Protein AF-A0A6I4ZZ99-F1 (afdb_monomer_lite)

Foldseek 3Di:
DVVVVVVVVVVVVVVVVVVVVVVVVVVLVVLLVVLLVLLVVLLVLLVVLLVVLVVPDPPDDPLVVNVVSVVVSVVSLVVSLVSCVVRPVVLSVLSVVLVVVLCVQQVVCSVVVPSVSNSVSSVVSSVSSVVSSVVSVD

Radius of gyration: 22.72 Å; chains: 1; bounding box: 60×21×72 Å

pLDDT: mean 85.46, std 10.8, range [53.16, 97.56]

Structure (mmCIF, N/CA/C/O backbone):
data_AF-A0A6I4ZZ99-F1
#
_entry.id   AF-A0A6I4ZZ99-F1
#
loop_
_atom_site.group_PDB
_atom_site.id
_atom_site.type_symbol
_atom_site.label_atom_id
_atom_site.label_alt_id
_atom_site.label_comp_id
_atom_site.label_asym_id
_atom_site.label_entity_id
_atom_site.label_seq_id
_atom_site.pdbx_PDB_ins_code
_atom_site.Cartn_x
_atom_site.Cartn_y
_atom_site.Cartn_z
_atom_site.occupancy
_atom_site.B_iso_or_equiv
_atom_site.auth_seq_id
_atom_site.auth_comp_id
_atom_site.auth_asym_id
_atom_site.auth_atom_id
_atom_site.pdbx_PDB_model_num
ATOM 1 N N . MET A 1 1 ? 38.421 1.395 -48.159 1.00 57.72 1 MET A N 1
ATOM 2 C CA . MET A 1 1 ? 38.174 2.497 -47.193 1.00 57.72 1 MET A CA 1
ATOM 3 C C . MET A 1 1 ? 36.791 2.470 -46.538 1.00 57.72 1 MET A C 1
ATOM 5 O O . MET A 1 1 ? 36.738 2.704 -45.343 1.00 57.72 1 MET A O 1
ATOM 9 N N . LYS A 1 2 ? 35.696 2.139 -47.245 1.00 56.81 2 LYS A N 1
ATOM 10 C CA . LYS A 1 2 ? 34.320 2.209 -46.701 1.00 56.81 2 LYS A CA 1
ATOM 11 C C . LYS A 1 2 ? 34.046 1.330 -45.461 1.00 56.81 2 LYS A C 1
ATOM 13 O O . LYS A 1 2 ? 33.387 1.783 -44.538 1.00 56.81 2 LYS A O 1
ATOM 18 N N . VAL A 1 3 ? 34.604 0.117 -45.396 1.00 61.66 3 VAL A N 1
ATOM 19 C CA . VAL A 1 3 ? 34.359 -0.848 -44.296 1.00 61.66 3 VAL A CA 1
ATOM 20 C C . VAL A 1 3 ? 34.797 -0.320 -42.921 1.00 61.66 3 VAL A C 1
ATOM 22 O O . VAL A 1 3 ? 34.088 -0.512 -41.940 1.00 61.66 3 VAL A O 1
ATOM 25 N N . LYS A 1 4 ? 35.920 0.410 -42.843 1.00 61.28 4 LYS A N 1
ATOM 26 C CA . LYS A 1 4 ? 36.408 0.999 -41.581 1.00 61.28 4 LYS A CA 1
ATOM 27 C C . LYS A 1 4 ? 35.489 2.116 -41.068 1.00 61.28 4 LYS A C 1
ATOM 29 O O . LYS A 1 4 ? 35.307 2.241 -39.864 1.00 61.28 4 LYS A O 1
ATOM 34 N N . SER A 1 5 ? 34.877 2.883 -41.974 1.00 64.19 5 SER A N 1
ATOM 35 C CA . SER A 1 5 ? 33.908 3.929 -41.626 1.00 64.19 5 SER A CA 1
ATOM 36 C C . SER A 1 5 ? 32.593 3.344 -41.104 1.00 64.19 5 SER A C 1
ATOM 38 O O . SER A 1 5 ? 32.075 3.842 -40.112 1.00 64.19 5 SER A O 1
ATOM 40 N N . TYR A 1 6 ? 32.087 2.257 -41.699 1.00 69.75 6 TYR A N 1
ATOM 41 C CA . TYR A 1 6 ? 30.904 1.557 -41.174 1.00 69.75 6 TYR A CA 1
ATOM 42 C C . TYR A 1 6 ? 31.153 0.942 -39.795 1.00 69.75 6 TYR A C 1
ATOM 44 O O . TYR A 1 6 ? 30.289 1.026 -38.929 1.00 69.75 6 TYR A O 1
ATOM 52 N N . LEU A 1 7 ? 32.346 0.383 -39.569 1.00 69.31 7 LEU A N 1
ATOM 53 C CA . LEU A 1 7 ? 32.724 -0.170 -38.269 1.00 69.31 7 LEU A CA 1
ATOM 54 C C . LEU A 1 7 ? 32.771 0.919 -37.184 1.00 69.31 7 LEU A C 1
ATOM 56 O O . LEU A 1 7 ? 32.264 0.716 -36.087 1.00 69.31 7 LEU A O 1
ATOM 60 N N . LEU A 1 8 ? 33.321 2.095 -37.512 1.00 72.94 8 LEU A N 1
ATOM 61 C CA . LEU A 1 8 ? 33.349 3.251 -36.612 1.00 72.94 8 LEU A CA 1
ATOM 62 C C . LEU A 1 8 ? 31.930 3.729 -36.262 1.00 72.94 8 LEU A C 1
ATOM 64 O O . LEU A 1 8 ? 31.630 3.951 -35.094 1.00 72.94 8 LEU A O 1
ATOM 68 N N . ILE A 1 9 ? 31.049 3.843 -37.261 1.00 76.62 9 ILE A N 1
ATOM 69 C CA . ILE A 1 9 ? 29.647 4.242 -37.063 1.00 76.62 9 ILE A CA 1
ATOM 70 C C . ILE A 1 9 ? 28.921 3.244 -36.150 1.00 76.62 9 ILE A C 1
ATOM 72 O O . ILE A 1 9 ? 28.204 3.654 -35.240 1.00 76.62 9 ILE A O 1
ATOM 76 N N . LEU A 1 10 ? 29.142 1.942 -36.347 1.00 75.94 10 LEU A N 1
ATOM 77 C CA . LEU A 1 10 ? 28.513 0.884 -35.553 1.00 75.94 10 LEU A CA 1
ATOM 78 C C . LEU A 1 10 ? 28.999 0.902 -34.093 1.00 75.94 10 LEU A C 1
ATOM 80 O O . LEU A 1 10 ? 28.191 0.777 -33.177 1.00 75.94 10 LEU A O 1
ATOM 84 N N . VAL A 1 11 ? 30.294 1.147 -33.863 1.00 78.44 11 VAL A N 1
ATOM 85 C CA . VAL A 1 11 ? 30.858 1.325 -32.512 1.00 78.44 11 VAL A CA 1
ATOM 86 C C . VAL A 1 11 ? 30.259 2.546 -31.813 1.00 78.44 11 VAL A C 1
ATOM 88 O O . VAL A 1 11 ? 29.844 2.440 -30.661 1.00 78.44 11 VAL A O 1
ATOM 91 N N . VAL A 1 12 ? 30.150 3.687 -32.502 1.00 83.25 12 VAL A N 1
ATOM 92 C CA . VAL A 1 12 ? 29.517 4.892 -31.937 1.00 83.25 12 VAL A CA 1
ATOM 93 C C . VAL A 1 12 ? 28.053 4.619 -31.580 1.00 83.25 12 VAL A C 1
ATOM 95 O O . VAL A 1 12 ? 27.610 5.002 -30.499 1.00 83.25 12 VAL A O 1
ATOM 98 N N . PHE A 1 13 ? 27.316 3.904 -32.434 1.00 86.38 13 PHE A N 1
ATOM 99 C CA . PHE A 1 13 ? 25.922 3.550 -32.165 1.00 86.38 13 PHE A CA 1
ATOM 100 C C . PHE A 1 13 ? 25.773 2.656 -30.923 1.00 86.38 13 PHE A C 1
ATOM 102 O O . PHE A 1 13 ? 24.905 2.906 -30.090 1.00 86.38 13 PHE A O 1
ATOM 109 N N . MET A 1 14 ? 26.652 1.662 -30.748 1.00 83.00 14 MET A N 1
ATOM 110 C CA . MET A 1 14 ? 26.654 0.797 -29.559 1.00 83.00 14 MET A CA 1
ATOM 111 C C . MET A 1 14 ? 26.953 1.568 -28.268 1.00 83.00 14 MET A C 1
ATOM 113 O O . MET A 1 14 ? 26.318 1.314 -27.244 1.00 83.00 14 MET A O 1
ATOM 117 N N . ILE A 1 15 ? 27.875 2.534 -28.307 1.00 83.50 15 ILE A N 1
ATOM 118 C CA . ILE A 1 15 ? 28.169 3.400 -27.155 1.00 83.50 15 ILE A CA 1
ATOM 119 C C . ILE A 1 15 ? 26.940 4.238 -26.785 1.00 83.50 15 ILE A C 1
ATOM 121 O O . ILE A 1 15 ? 26.543 4.258 -25.622 1.00 83.50 15 ILE A O 1
ATOM 125 N N . VAL A 1 16 ? 26.300 4.884 -27.766 1.00 84.62 16 VAL A N 1
ATOM 126 C CA . VAL A 1 16 ? 25.095 5.698 -27.531 1.00 84.62 16 VAL A CA 1
ATOM 127 C C . VAL A 1 16 ? 23.958 4.848 -26.961 1.00 84.62 16 VAL A C 1
ATOM 129 O O . VAL A 1 16 ? 23.353 5.239 -25.966 1.00 84.62 16 VAL A O 1
ATOM 132 N N . ALA A 1 17 ? 23.706 3.667 -27.531 1.00 87.19 17 ALA A N 1
ATOM 133 C CA . ALA A 1 17 ? 22.688 2.745 -27.031 1.00 87.19 17 ALA A CA 1
ATOM 134 C C . ALA A 1 17 ? 22.965 2.303 -25.584 1.00 87.19 17 ALA A C 1
ATOM 136 O O . ALA A 1 17 ? 22.045 2.257 -24.773 1.00 87.19 17 ALA A O 1
ATOM 137 N N . SER A 1 18 ? 24.230 2.045 -25.240 1.00 84.00 18 SER A N 1
ATOM 138 C CA . SER A 1 18 ? 24.627 1.639 -23.885 1.00 84.00 18 SER A CA 1
ATOM 139 C C . SER A 1 18 ? 24.416 2.761 -22.864 1.00 84.00 18 SER A C 1
ATOM 141 O O . SER A 1 18 ? 23.942 2.505 -21.760 1.00 84.00 18 SER A O 1
ATOM 143 N N . ILE A 1 19 ? 24.723 4.011 -23.234 1.00 85.81 19 ILE A N 1
ATOM 144 C CA . ILE A 1 19 ? 24.476 5.187 -22.385 1.00 85.81 19 ILE A CA 1
ATOM 145 C C . ILE A 1 19 ? 22.972 5.388 -22.190 1.00 85.81 19 ILE A C 1
ATOM 147 O O . ILE A 1 19 ? 22.525 5.540 -21.057 1.00 85.81 19 ILE A O 1
ATOM 151 N N . LEU A 1 20 ? 22.184 5.351 -23.269 1.00 84.88 20 LEU A N 1
ATOM 152 C CA . LEU A 1 20 ? 20.728 5.496 -23.193 1.00 84.88 20 LEU A CA 1
ATOM 153 C C . LEU A 1 20 ? 20.095 4.395 -22.337 1.00 84.88 20 LEU A C 1
ATOM 155 O O . LEU A 1 20 ? 19.250 4.691 -21.497 1.00 84.88 20 LEU A O 1
ATOM 159 N N . PHE A 1 21 ? 20.546 3.149 -22.497 1.00 84.25 21 PHE A N 1
ATOM 160 C CA . PHE A 1 21 ? 20.103 2.029 -21.674 1.00 84.25 21 PHE A CA 1
ATOM 161 C C . PHE A 1 21 ? 20.477 2.215 -20.198 1.00 84.25 21 PHE A C 1
ATOM 163 O O . PHE A 1 21 ? 19.636 2.010 -19.329 1.00 84.25 21 PHE A O 1
ATOM 170 N N . GLY A 1 22 ? 21.705 2.652 -19.901 1.00 77.06 22 GLY A N 1
ATOM 171 C CA . GLY A 1 22 ? 22.143 2.922 -18.530 1.00 77.06 22 GLY A CA 1
ATOM 172 C C . GLY A 1 22 ? 21.340 4.039 -17.860 1.00 77.06 22 GLY A C 1
ATOM 173 O O . GLY A 1 22 ? 20.921 3.895 -16.714 1.00 77.06 22 GLY A O 1
ATOM 174 N N . VAL A 1 23 ? 21.065 5.125 -18.589 1.00 81.94 23 VAL A N 1
ATOM 175 C CA . VAL A 1 23 ? 20.220 6.229 -18.110 1.00 81.94 23 VAL A CA 1
ATOM 176 C C . VAL A 1 23 ? 18.792 5.744 -17.859 1.00 81.94 23 VAL A C 1
ATOM 178 O O . VAL A 1 23 ? 18.251 5.982 -16.782 1.00 81.94 23 VAL A O 1
ATOM 181 N N . TYR A 1 24 ? 18.201 5.023 -18.814 1.00 81.19 24 TYR A N 1
ATOM 182 C CA . TYR A 1 24 ? 16.867 4.439 -18.672 1.00 81.19 24 TYR A CA 1
ATOM 183 C C . TYR A 1 24 ? 16.780 3.510 -17.453 1.00 81.19 24 TYR A C 1
ATOM 185 O O . TYR A 1 24 ? 15.910 3.686 -16.604 1.00 81.19 24 TYR A O 1
ATOM 193 N N . SER A 1 25 ? 17.725 2.576 -17.322 1.00 76.62 25 SER A N 1
ATOM 194 C CA . SER A 1 25 ? 17.789 1.627 -16.207 1.00 76.62 25 SER A CA 1
ATOM 195 C C . SER A 1 25 ? 17.923 2.330 -14.854 1.00 76.62 25 SER A C 1
ATOM 197 O O . SER A 1 25 ? 17.246 1.946 -13.902 1.00 76.62 25 SER A O 1
ATOM 199 N N . TYR A 1 26 ? 18.730 3.393 -14.767 1.00 83.75 26 TYR A N 1
ATOM 200 C CA . TYR A 1 26 ? 18.877 4.185 -13.545 1.00 83.75 26 TYR A CA 1
ATOM 201 C C . TYR A 1 26 ? 17.562 4.853 -13.120 1.00 83.75 26 TYR A C 1
ATOM 203 O O . TYR A 1 26 ? 17.160 4.737 -11.962 1.00 83.75 26 TYR A O 1
ATOM 211 N N . TYR A 1 27 ? 16.878 5.534 -14.046 1.00 81.69 27 TYR A N 1
ATOM 212 C CA . TYR A 1 27 ? 15.605 6.191 -13.739 1.00 81.69 27 TYR A CA 1
ATOM 213 C C . TYR A 1 27 ? 14.502 5.187 -13.405 1.00 81.69 27 TYR A C 1
ATOM 215 O O . TYR A 1 27 ? 13.736 5.432 -12.476 1.00 81.69 27 TYR A O 1
ATOM 223 N N . ASN A 1 28 ? 14.459 4.049 -14.104 1.00 81.56 28 ASN A N 1
ATOM 224 C CA . ASN A 1 28 ? 13.485 2.997 -13.833 1.00 81.56 28 ASN A CA 1
ATOM 225 C C . ASN A 1 28 ? 13.666 2.407 -12.428 1.00 81.56 28 ASN A C 1
ATOM 227 O O . ASN A 1 28 ? 12.709 2.335 -11.666 1.00 81.56 28 ASN A O 1
ATOM 231 N N . ASN A 1 29 ? 14.906 2.079 -12.049 1.00 86.19 29 ASN A N 1
ATOM 232 C CA . ASN A 1 29 ? 15.226 1.559 -10.716 1.00 86.19 29 ASN A CA 1
ATOM 233 C C . ASN A 1 29 ? 14.890 2.582 -9.617 1.00 86.19 29 ASN A C 1
ATOM 235 O O . ASN A 1 29 ? 14.329 2.241 -8.580 1.00 86.19 29 ASN A O 1
ATOM 239 N N . LYS A 1 30 ? 15.155 3.873 -9.856 1.00 89.56 30 LYS A N 1
ATOM 240 C CA . LYS A 1 30 ? 14.766 4.924 -8.911 1.00 89.56 30 LYS A CA 1
ATOM 241 C C . LYS A 1 30 ? 13.242 5.003 -8.724 1.00 89.56 30 LYS A C 1
ATOM 243 O O . LYS A 1 30 ? 12.790 5.100 -7.586 1.00 89.56 30 LYS A O 1
ATOM 248 N N . ALA A 1 31 ? 12.468 4.964 -9.810 1.00 89.50 31 ALA A N 1
ATOM 249 C CA . ALA A 1 31 ? 11.005 5.000 -9.746 1.00 89.50 31 ALA A CA 1
ATOM 250 C C . ALA A 1 31 ? 10.439 3.786 -8.990 1.00 89.50 31 ALA A C 1
ATOM 252 O O . ALA A 1 31 ? 9.592 3.943 -8.111 1.00 89.50 31 ALA A O 1
ATOM 253 N N . GLU A 1 32 ? 10.969 2.595 -9.268 1.00 92.44 32 GLU A N 1
ATOM 254 C CA . GLU A 1 32 ? 10.627 1.358 -8.562 1.00 92.44 32 GLU A CA 1
ATOM 255 C C . GLU A 1 32 ? 10.902 1.470 -7.053 1.00 92.44 32 GLU A C 1
ATOM 257 O O . GLU A 1 32 ? 10.020 1.201 -6.237 1.00 92.44 32 GLU A O 1
ATOM 262 N N . GLN A 1 33 ? 12.082 1.965 -6.659 1.00 92.75 33 GLN A N 1
ATOM 263 C CA . GLN A 1 33 ? 12.430 2.172 -5.248 1.00 92.75 33 GLN A CA 1
ATOM 264 C C . GLN A 1 33 ? 11.507 3.173 -4.540 1.00 92.75 33 GLN A C 1
ATOM 266 O O . GLN A 1 33 ? 11.153 2.971 -3.376 1.00 92.75 33 GLN A O 1
ATOM 271 N N . GLU A 1 34 ? 11.106 4.256 -5.210 1.00 93.69 34 GLU A N 1
ATOM 272 C CA . GLU A 1 34 ? 10.159 5.231 -4.656 1.00 93.69 34 GLU A CA 1
ATOM 273 C C . GLU A 1 34 ? 8.777 4.606 -4.406 1.00 93.69 34 GLU A C 1
ATOM 275 O O . GLU A 1 34 ? 8.173 4.858 -3.357 1.00 93.69 34 GLU A O 1
ATOM 280 N N . ILE A 1 35 ? 8.307 3.746 -5.315 1.00 95.62 35 ILE A N 1
ATOM 281 C CA . ILE A 1 35 ? 7.056 2.989 -5.161 1.00 95.62 35 ILE A CA 1
ATOM 282 C C . ILE A 1 35 ? 7.167 2.002 -3.997 1.00 95.62 35 ILE A C 1
ATOM 284 O O . ILE A 1 35 ? 6.317 2.009 -3.106 1.00 95.62 35 ILE A O 1
ATOM 288 N N . VAL A 1 36 ? 8.237 1.204 -3.953 1.00 96.25 36 VAL A N 1
ATOM 289 C CA . VAL A 1 36 ? 8.514 0.237 -2.877 1.00 96.25 36 VAL A CA 1
ATOM 290 C C . VAL A 1 36 ? 8.526 0.917 -1.507 1.00 96.25 36 VAL A C 1
ATOM 292 O O . VAL A 1 36 ? 7.873 0.451 -0.572 1.00 96.25 36 VAL A O 1
ATOM 295 N N . ASN A 1 37 ? 9.219 2.050 -1.379 1.00 96.06 37 ASN A N 1
ATOM 296 C CA . ASN A 1 37 ? 9.258 2.810 -0.130 1.00 96.06 37 ASN A CA 1
ATOM 297 C C . ASN A 1 37 ? 7.878 3.357 0.251 1.00 96.06 37 ASN A C 1
ATOM 299 O O . ASN A 1 37 ? 7.490 3.299 1.417 1.00 96.06 37 ASN A O 1
ATOM 303 N N . SER A 1 38 ? 7.116 3.852 -0.725 1.00 96.50 38 SER A N 1
ATOM 304 C CA . SER A 1 38 ? 5.769 4.382 -0.490 1.00 96.50 38 SER A CA 1
ATOM 305 C C . SER A 1 38 ? 4.799 3.287 -0.035 1.00 96.50 38 SER A C 1
ATOM 307 O O . SER A 1 38 ? 4.014 3.513 0.885 1.00 96.50 38 SER A O 1
ATOM 309 N N . LEU A 1 39 ? 4.897 2.083 -0.609 1.00 97.19 39 LEU A N 1
ATOM 310 C CA . LEU A 1 39 ? 4.134 0.906 -0.185 1.00 97.19 39 LEU A CA 1
ATOM 311 C C . LEU A 1 39 ? 4.499 0.466 1.238 1.00 97.19 39 LEU A C 1
ATOM 313 O O . LEU A 1 39 ? 3.597 0.217 2.033 1.00 97.19 39 LEU A O 1
ATOM 317 N N . LYS A 1 40 ? 5.792 0.430 1.588 1.00 97.19 40 LYS A N 1
ATOM 318 C CA . LYS A 1 40 ? 6.257 0.110 2.953 1.00 97.19 40 LYS A CA 1
ATOM 319 C C . LYS A 1 40 ? 5.709 1.101 3.983 1.00 97.19 40 LYS A C 1
ATOM 321 O O . LYS A 1 40 ? 5.089 0.685 4.953 1.00 97.19 40 LYS A O 1
ATOM 326 N N . ILE A 1 41 ? 5.810 2.404 3.709 1.00 95.38 41 ILE A N 1
ATOM 327 C CA . ILE A 1 41 ? 5.233 3.456 4.567 1.00 95.38 41 ILE A CA 1
ATOM 328 C C . ILE A 1 41 ? 3.711 3.293 4.712 1.00 95.38 41 ILE A C 1
ATOM 330 O O . ILE A 1 41 ? 3.144 3.562 5.774 1.00 95.38 41 ILE A O 1
ATOM 334 N N .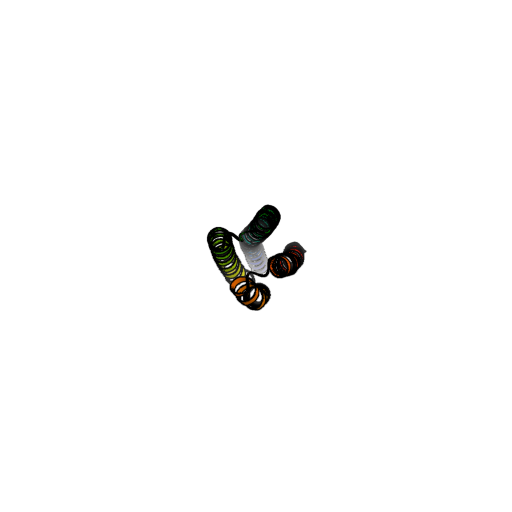 HIS A 1 42 ? 3.027 2.880 3.645 1.00 95.19 42 HIS A N 1
ATOM 335 C CA . HIS A 1 42 ? 1.587 2.651 3.682 1.00 95.19 42 HIS A CA 1
ATOM 336 C C . HIS A 1 42 ? 1.215 1.438 4.548 1.00 95.19 42 HIS A C 1
ATOM 338 O O . HIS A 1 42 ? 0.273 1.534 5.331 1.00 95.19 42 HIS A O 1
ATOM 344 N N . ILE A 1 43 ? 1.984 0.345 4.472 1.00 96.12 43 ILE A N 1
ATOM 345 C CA . ILE A 1 43 ? 1.855 -0.819 5.365 1.00 96.12 43 ILE A CA 1
ATOM 346 C C . ILE A 1 43 ? 2.072 -0.398 6.825 1.00 96.12 43 ILE A C 1
ATOM 348 O O . ILE A 1 43 ? 1.199 -0.649 7.653 1.00 96.12 43 ILE A O 1
ATOM 352 N N . ASP A 1 44 ? 3.146 0.338 7.125 1.00 93.25 44 ASP A N 1
ATOM 353 C CA . ASP A 1 44 ? 3.422 0.836 8.483 1.00 93.25 44 ASP A CA 1
ATOM 354 C C . ASP A 1 44 ? 2.266 1.702 9.019 1.00 93.25 44 ASP A C 1
ATOM 356 O O . ASP A 1 44 ? 1.897 1.644 10.194 1.00 93.25 44 ASP A O 1
ATOM 360 N N . SER A 1 45 ? 1.647 2.500 8.141 1.00 90.94 45 SER A N 1
ATOM 361 C CA . SER A 1 45 ? 0.493 3.337 8.490 1.00 90.94 45 SER A CA 1
ATOM 362 C C . SER A 1 45 ? -0.762 2.511 8.798 1.00 90.94 45 SER A C 1
ATOM 364 O O . SER A 1 45 ? -1.572 2.920 9.634 1.00 90.94 45 SER A O 1
ATOM 366 N N . LEU A 1 46 ? -0.940 1.360 8.140 1.00 91.50 46 LEU A N 1
ATOM 367 C CA . LEU A 1 46 ? -2.026 0.418 8.428 1.00 91.50 46 LEU A CA 1
ATOM 368 C C . LEU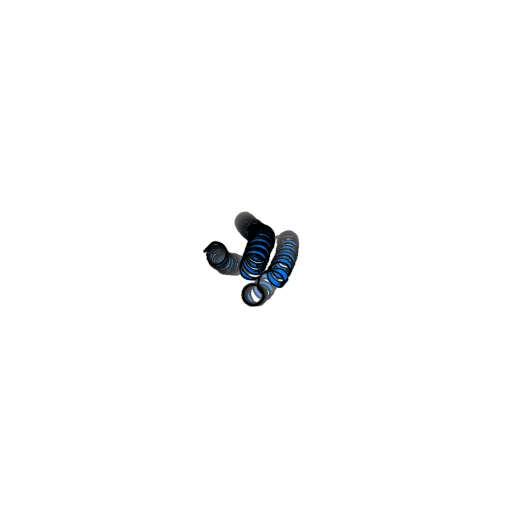 A 1 46 ? -1.802 -0.297 9.764 1.00 91.50 46 LEU A C 1
ATOM 370 O O . LEU A 1 46 ? -2.745 -0.403 10.547 1.00 91.50 46 LEU A O 1
ATOM 374 N N . ASP A 1 47 ? -0.569 -0.712 10.057 1.00 90.75 47 ASP A N 1
ATOM 375 C CA . ASP A 1 47 ? -0.218 -1.333 11.339 1.00 90.75 47 ASP A CA 1
ATOM 376 C C . ASP A 1 47 ? -0.412 -0.366 12.514 1.00 90.75 47 ASP A C 1
ATOM 378 O O . ASP A 1 47 ? -0.981 -0.734 13.545 1.00 90.75 47 ASP A O 1
ATOM 382 N N . GLU A 1 48 ? -0.025 0.902 12.353 1.00 85.50 48 GLU A N 1
ATOM 383 C CA . GLU A 1 48 ? -0.276 1.936 13.361 1.00 85.50 48 GLU A CA 1
ATOM 384 C C . GLU A 1 48 ? -1.782 2.173 13.566 1.00 85.50 48 GLU A C 1
ATOM 386 O O . GLU A 1 48 ? -2.242 2.294 14.706 1.00 85.50 48 GLU A O 1
ATOM 391 N N . LEU A 1 49 ? -2.578 2.205 12.490 1.00 84.38 49 LEU A N 1
ATOM 392 C CA . LEU A 1 49 ? -4.036 2.312 12.599 1.00 84.38 49 LEU A CA 1
ATOM 393 C C . LEU A 1 49 ? -4.624 1.115 13.358 1.00 84.38 49 LEU A C 1
ATOM 395 O O . LEU A 1 49 ? -5.448 1.306 14.253 1.00 84.38 49 LEU A O 1
ATOM 399 N N . GLN A 1 50 ? -4.189 -0.101 13.040 1.00 84.31 50 GLN A N 1
ATOM 400 C CA . GLN A 1 50 ? -4.641 -1.314 13.714 1.00 84.31 50 GLN A CA 1
ATOM 401 C C . GLN A 1 50 ? -4.258 -1.311 15.203 1.00 84.31 50 GLN A C 1
ATOM 403 O O . GLN A 1 50 ? -5.124 -1.519 16.051 1.00 84.31 50 GLN A O 1
ATOM 408 N N . SER A 1 51 ? -3.014 -0.949 15.536 1.00 83.44 51 SER A N 1
ATOM 409 C CA . SER A 1 51 ? -2.531 -0.786 16.918 1.00 83.44 51 SER A CA 1
ATOM 410 C C . SER A 1 51 ? -3.349 0.242 17.704 1.00 83.44 51 SER A C 1
ATOM 412 O O . SER A 1 51 ? -3.671 0.041 18.877 1.00 83.44 51 SER A O 1
ATOM 414 N N . ARG A 1 52 ? -3.726 1.358 17.069 1.00 76.56 52 ARG A N 1
ATOM 415 C CA . ARG A 1 52 ? -4.605 2.362 17.686 1.00 76.56 52 ARG A CA 1
ATOM 416 C C . ARG A 1 52 ? -6.001 1.814 17.927 1.00 76.56 52 ARG A C 1
ATOM 418 O O . ARG A 1 52 ? -6.526 2.014 19.014 1.00 76.56 52 ARG A O 1
ATOM 425 N N . ILE A 1 53 ? -6.573 1.104 16.957 1.00 76.56 53 ILE A N 1
ATOM 426 C CA . ILE A 1 53 ? -7.885 0.463 17.098 1.00 76.56 53 ILE A CA 1
ATOM 427 C C . ILE A 1 53 ? -7.877 -0.563 18.241 1.00 76.56 53 ILE A C 1
ATOM 429 O O . ILE A 1 53 ? -8.839 -0.623 18.996 1.00 76.56 53 ILE A O 1
ATOM 433 N N . GLU A 1 54 ? -6.797 -1.326 18.416 1.00 78.56 54 GLU A N 1
ATOM 434 C CA . GLU A 1 54 ? -6.643 -2.280 19.526 1.00 78.56 54 GLU A CA 1
ATOM 435 C C . GLU A 1 54 ? -6.539 -1.608 20.902 1.00 78.56 54 GLU A C 1
ATOM 437 O O . GLU A 1 54 ? -6.980 -2.175 21.899 1.00 78.56 54 GLU A O 1
ATOM 442 N N . LYS A 1 55 ? -5.968 -0.400 20.967 1.00 74.88 55 LYS A N 1
ATOM 443 C CA . LYS A 1 55 ? -5.838 0.390 22.204 1.00 74.88 55 LYS A CA 1
ATOM 444 C C . LYS A 1 55 ? -7.105 1.158 22.573 1.00 74.88 55 LYS A C 1
ATOM 446 O O . LYS A 1 55 ? -7.197 1.657 23.695 1.00 74.88 55 LYS A O 1
ATOM 451 N N . ILE A 1 56 ? -8.057 1.291 21.649 1.00 69.19 56 ILE A N 1
ATOM 452 C CA . ILE A 1 56 ? -9.369 1.860 21.946 1.00 69.19 56 ILE A CA 1
ATOM 453 C C . ILE A 1 56 ? -10.114 0.837 22.806 1.00 69.19 56 ILE A C 1
ATOM 455 O O . ILE A 1 56 ? -10.630 -0.159 22.308 1.00 69.19 56 ILE A O 1
ATOM 459 N N . ASP A 1 57 ? -10.150 1.094 24.113 1.00 56.94 57 ASP A N 1
ATOM 460 C CA . ASP A 1 57 ? -11.005 0.372 25.051 1.00 56.94 57 ASP A CA 1
ATOM 461 C C . ASP A 1 57 ? -12.463 0.441 24.558 1.00 56.94 57 ASP A C 1
ATOM 463 O O . ASP A 1 57 ? -12.904 1.476 24.041 1.00 56.94 57 ASP A O 1
ATOM 467 N N . ASP A 1 58 ? -13.201 -0.657 24.724 1.00 56.81 58 ASP A N 1
ATOM 468 C CA . ASP A 1 58 ? -14.448 -1.074 24.043 1.00 56.81 58 ASP A CA 1
ATOM 469 C C . ASP A 1 58 ? -15.619 -0.058 24.100 1.00 56.81 58 ASP A C 1
ATOM 471 O O . ASP A 1 58 ? -16.724 -0.288 23.611 1.00 56.81 58 ASP A O 1
ATOM 475 N N . LYS A 1 59 ? -15.422 1.094 24.749 1.00 53.16 59 LYS A N 1
ATOM 476 C CA . LYS A 1 59 ? -16.472 2.034 25.143 1.00 53.16 59 LYS A CA 1
ATOM 477 C C . LYS A 1 59 ? -16.530 3.341 24.370 1.00 53.16 59 LYS A C 1
ATOM 479 O O . LYS A 1 59 ? -17.483 4.082 24.609 1.00 53.16 59 LYS A O 1
ATOM 484 N N . LYS A 1 60 ? -15.614 3.636 23.440 1.00 57.75 60 LYS A N 1
ATOM 485 C CA . LYS A 1 60 ? -15.820 4.697 22.430 1.00 57.75 60 LYS A CA 1
ATOM 486 C C . LYS A 1 60 ? -14.744 4.661 21.351 1.00 57.75 60 LYS A C 1
ATOM 488 O O . LYS A 1 60 ? -13.660 5.204 21.522 1.00 57.75 60 LYS A O 1
ATOM 493 N N . LEU A 1 61 ? -15.106 4.111 20.195 1.00 60.47 61 LEU A N 1
ATOM 494 C CA . LEU A 1 61 ? -14.407 4.370 18.942 1.00 60.47 61 LEU A CA 1
ATOM 495 C C . LEU A 1 61 ? -14.278 5.888 18.749 1.00 60.47 61 LEU A C 1
ATOM 497 O O . LEU A 1 61 ? -15.287 6.574 18.546 1.00 60.47 61 LEU A O 1
ATOM 501 N N . ASN A 1 62 ? -13.061 6.427 18.826 1.00 69.56 62 ASN A N 1
ATOM 502 C CA . ASN A 1 62 ? -12.830 7.829 18.514 1.00 69.56 62 ASN A CA 1
ATOM 503 C C . ASN A 1 62 ? -12.927 8.010 16.993 1.00 69.56 62 ASN A C 1
ATOM 505 O O . ASN A 1 62 ? -11.950 7.890 16.252 1.00 69.56 62 ASN A O 1
ATOM 509 N N . LYS A 1 63 ? -14.157 8.237 16.517 1.00 71.00 63 LYS A N 1
ATOM 510 C CA . LYS A 1 63 ? -14.488 8.385 15.092 1.00 71.00 63 LYS A CA 1
ATOM 511 C C . LYS A 1 63 ? -13.613 9.425 14.394 1.00 71.00 63 LYS A C 1
ATOM 513 O O . LYS A 1 63 ? -13.355 9.275 13.201 1.00 71.00 63 LYS A O 1
ATOM 518 N N . GLU A 1 64 ? -13.158 10.440 15.123 1.00 75.00 64 GLU A N 1
ATOM 519 C CA . GLU A 1 64 ? -12.293 11.497 14.613 1.00 75.00 64 GLU A CA 1
ATOM 520 C C . GLU A 1 64 ? -10.880 10.984 14.306 1.00 75.00 64 GLU A C 1
ATOM 522 O O . GLU A 1 64 ? -10.389 11.190 13.199 1.00 75.00 64 GLU A O 1
ATOM 527 N N . GLU A 1 65 ? -10.265 10.219 15.212 1.00 71.00 65 GLU A N 1
ATOM 528 C CA . GLU A 1 65 ? -8.937 9.623 14.991 1.00 71.00 65 GLU A CA 1
ATOM 529 C C . GLU A 1 65 ? -8.937 8.647 13.813 1.00 71.00 65 GLU A C 1
ATOM 531 O O . GLU A 1 65 ? -8.051 8.695 12.959 1.00 71.00 65 GLU A O 1
ATOM 536 N N . ILE A 1 66 ? -9.971 7.810 13.709 1.00 72.69 66 ILE A N 1
ATOM 537 C CA . ILE A 1 66 ? -10.101 6.878 12.583 1.00 72.69 66 ILE A CA 1
ATOM 538 C C . ILE A 1 66 ? -10.381 7.632 11.281 1.00 72.69 66 ILE A C 1
ATOM 540 O O . ILE A 1 66 ? -9.846 7.263 10.237 1.00 72.69 66 ILE A O 1
ATOM 544 N N . SER A 1 67 ? -11.167 8.712 11.318 1.00 76.69 67 SER A N 1
ATOM 545 C CA . SER A 1 67 ? -11.406 9.566 10.146 1.00 76.69 67 SER A CA 1
ATOM 546 C C . SER A 1 67 ? -10.115 10.226 9.650 1.00 76.69 67 SER A C 1
ATOM 548 O O . SER A 1 67 ? -9.842 10.250 8.445 1.00 76.69 67 SER A O 1
ATOM 550 N N . LEU A 1 68 ? -9.288 10.732 10.568 1.00 73.69 68 LEU A N 1
ATOM 551 C CA . LEU A 1 68 ? -7.988 11.321 10.247 1.00 73.69 68 LEU A CA 1
ATOM 552 C C . LEU A 1 68 ? -7.038 10.279 9.651 1.00 73.69 68 LEU A C 1
ATOM 554 O O . LEU A 1 68 ? -6.471 10.513 8.582 1.00 73.69 68 LEU A O 1
ATOM 558 N N . ALA A 1 69 ? -6.922 9.107 10.278 1.00 75.38 69 ALA A N 1
ATOM 559 C CA . ALA A 1 69 ? -6.101 8.016 9.761 1.00 75.38 69 ALA A CA 1
ATOM 560 C C . ALA A 1 69 ? -6.574 7.548 8.374 1.00 75.38 69 ALA A C 1
ATOM 562 O O . ALA A 1 69 ? -5.771 7.407 7.455 1.00 75.38 69 ALA A O 1
ATOM 563 N N . SER A 1 70 ? -7.888 7.424 8.173 1.00 77.56 70 SER A N 1
ATOM 564 C CA . SER A 1 70 ? -8.477 7.074 6.871 1.00 77.56 70 SER A CA 1
ATOM 565 C C . SER A 1 70 ? -8.154 8.107 5.790 1.00 77.56 70 SER A C 1
ATOM 567 O O . SER A 1 70 ? -7.887 7.757 4.639 1.00 77.56 70 SER A O 1
ATOM 569 N N . THR A 1 71 ? -8.138 9.392 6.151 1.00 82.00 71 THR A N 1
ATOM 570 C CA . THR A 1 71 ? -7.760 10.479 5.238 1.00 82.00 71 THR A CA 1
ATOM 571 C C . THR A 1 71 ? -6.285 10.392 4.846 1.00 82.00 71 THR A C 1
ATOM 573 O O . THR A 1 71 ? -5.947 10.588 3.678 1.00 82.00 71 THR A O 1
ATOM 576 N N . LEU A 1 72 ? -5.399 10.077 5.794 1.00 82.06 72 LEU A N 1
ATOM 577 C CA . LEU A 1 72 ? -3.973 9.878 5.519 1.00 82.06 72 LEU A CA 1
ATOM 578 C C . LEU A 1 72 ? -3.743 8.677 4.594 1.00 82.06 72 LEU A C 1
ATOM 580 O O . LEU A 1 72 ? -3.060 8.825 3.581 1.00 82.06 72 LEU A O 1
ATOM 584 N N . LEU A 1 73 ? -4.390 7.5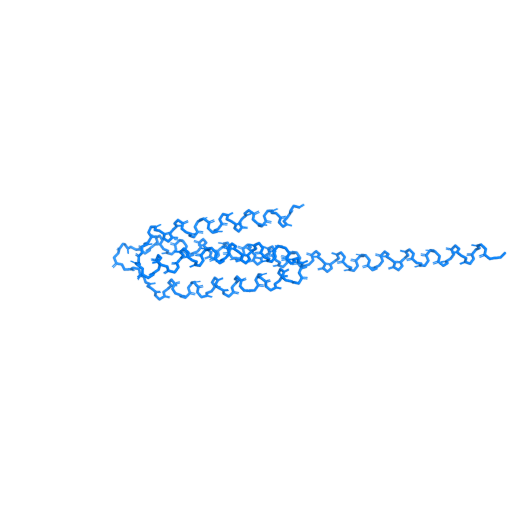41 4.871 1.00 86.19 73 LEU A N 1
ATOM 585 C CA . LEU A 1 73 ? -4.329 6.346 4.020 1.00 86.19 73 LEU A CA 1
ATOM 586 C C . LEU A 1 73 ? -4.822 6.632 2.597 1.00 86.19 73 LEU A C 1
ATOM 588 O O . LEU A 1 73 ? -4.225 6.170 1.627 1.00 86.19 73 LEU A O 1
ATOM 592 N N . THR A 1 74 ? -5.871 7.446 2.458 1.00 88.75 74 THR A N 1
ATOM 593 C CA . THR A 1 74 ? -6.389 7.877 1.151 1.00 88.75 74 THR A CA 1
ATOM 594 C C . THR A 1 74 ? -5.357 8.687 0.369 1.00 88.75 74 THR A C 1
ATOM 596 O O . THR A 1 74 ? -5.132 8.432 -0.813 1.00 88.75 74 THR A O 1
ATOM 599 N N . LYS A 1 75 ? -4.685 9.641 1.023 1.00 89.12 75 LYS A N 1
ATOM 600 C CA . LYS A 1 75 ? -3.633 10.448 0.386 1.00 89.12 75 LYS A CA 1
ATOM 601 C C . LYS A 1 75 ? -2.437 9.599 -0.040 1.00 89.12 75 LYS A C 1
ATOM 603 O O . LYS A 1 75 ? -1.939 9.778 -1.147 1.00 89.12 75 LYS A O 1
ATOM 608 N N . GLN A 1 76 ? -2.004 8.672 0.814 1.00 92.00 76 GLN A N 1
ATOM 609 C CA . GLN A 1 76 ? -0.930 7.731 0.488 1.00 92.00 76 GLN A CA 1
ATOM 610 C C . GLN A 1 76 ? -1.307 6.855 -0.709 1.00 92.00 76 GLN A C 1
ATOM 612 O O . GLN A 1 76 ? -0.518 6.730 -1.638 1.00 92.00 76 GLN A O 1
ATOM 617 N N . SER A 1 77 ? -2.539 6.339 -0.736 1.00 93.56 77 SER A N 1
ATOM 618 C CA . SER A 1 77 ? -3.018 5.505 -1.844 1.00 93.56 77 SER A CA 1
ATOM 619 C C . SER A 1 77 ? -3.049 6.277 -3.164 1.00 93.56 77 SER A C 1
ATOM 621 O O . SER A 1 77 ? -2.618 5.773 -4.197 1.00 93.56 77 SER A O 1
ATOM 623 N N . TYR A 1 78 ? -3.478 7.541 -3.144 1.00 93.94 78 TYR A N 1
ATOM 624 C CA . TYR A 1 78 ? -3.443 8.392 -4.335 1.00 93.94 78 TYR A CA 1
ATOM 625 C C . TYR A 1 78 ? -2.013 8.668 -4.827 1.00 93.94 78 TYR A C 1
ATOM 627 O O . TYR A 1 78 ? -1.743 8.633 -6.030 1.00 93.94 78 TYR A O 1
ATOM 635 N N . MET A 1 79 ? -1.084 8.921 -3.901 1.00 95.25 79 MET A N 1
ATOM 636 C CA . MET A 1 79 ? 0.331 9.119 -4.217 1.00 95.25 79 MET A CA 1
ATOM 637 C C . MET A 1 79 ? 0.930 7.868 -4.873 1.00 95.25 79 MET A C 1
ATOM 639 O O . MET A 1 79 ? 1.516 7.981 -5.946 1.00 95.25 79 MET A O 1
ATOM 643 N N . ILE A 1 80 ? 0.707 6.688 -4.285 1.00 96.50 80 ILE A N 1
ATOM 644 C CA . ILE A 1 80 ? 1.167 5.401 -4.826 1.00 96.50 80 ILE A CA 1
ATOM 645 C C . ILE A 1 80 ? 0.561 5.154 -6.208 1.00 96.50 80 ILE A C 1
ATOM 647 O O . ILE A 1 80 ? 1.282 4.843 -7.150 1.00 96.50 80 ILE A O 1
ATOM 651 N N . GLY A 1 81 ? -0.747 5.376 -6.371 1.00 95.38 81 GLY A N 1
ATOM 652 C CA . GLY A 1 81 ? -1.414 5.253 -7.668 1.00 95.38 81 GLY A CA 1
ATOM 653 C C . GLY A 1 81 ? -0.820 6.176 -8.737 1.00 95.38 81 GLY A C 1
ATOM 654 O O . GLY A 1 81 ? -0.676 5.770 -9.886 1.00 95.38 81 GLY A O 1
ATOM 655 N N . THR A 1 82 ? -0.416 7.393 -8.364 1.00 94.12 82 THR A N 1
ATOM 656 C CA . THR A 1 82 ? 0.241 8.342 -9.279 1.00 94.12 82 THR A CA 1
ATOM 657 C C . THR A 1 82 ? 1.662 7.901 -9.637 1.00 94.12 82 THR A C 1
ATOM 659 O O . THR A 1 82 ? 2.076 8.039 -10.786 1.00 94.12 82 THR A O 1
ATOM 662 N N . GLN A 1 83 ? 2.420 7.362 -8.680 1.00 94.69 83 GLN A N 1
ATOM 663 C CA . GLN A 1 83 ? 3.752 6.808 -8.947 1.00 94.69 83 GLN A CA 1
ATOM 664 C C . GLN A 1 83 ? 3.655 5.601 -9.887 1.00 94.69 83 GLN A C 1
ATOM 666 O O . GLN A 1 83 ? 4.386 5.536 -10.871 1.00 94.69 83 GLN A O 1
ATOM 671 N N . LEU A 1 84 ? 2.693 4.708 -9.641 1.00 95.38 84 LEU A N 1
ATOM 672 C CA . LEU A 1 84 ? 2.422 3.551 -10.490 1.00 95.38 84 LEU A CA 1
ATOM 673 C C . LEU A 1 84 ? 1.981 3.959 -11.898 1.00 95.38 84 LEU A C 1
ATOM 675 O O . LEU A 1 84 ? 2.477 3.383 -12.852 1.00 95.38 84 LEU A O 1
ATOM 679 N N . ALA A 1 85 ? 1.140 4.985 -12.060 1.00 92.94 85 ALA A N 1
ATOM 680 C CA . ALA A 1 85 ? 0.723 5.461 -13.387 1.00 92.94 85 ALA A CA 1
ATOM 681 C C . ALA A 1 85 ? 1.906 5.878 -14.282 1.00 92.94 85 ALA A C 1
ATOM 683 O O . ALA A 1 85 ? 1.831 5.770 -15.502 1.00 92.94 85 ALA A O 1
ATOM 684 N N . ASN A 1 86 ? 2.997 6.355 -13.675 1.00 88.44 86 ASN A N 1
ATOM 685 C CA . ASN A 1 86 ? 4.213 6.755 -14.385 1.00 88.44 86 ASN A CA 1
ATOM 686 C C . ASN A 1 86 ? 5.227 5.611 -14.555 1.00 88.44 86 ASN A C 1
ATOM 688 O O . ASN A 1 86 ? 6.229 5.793 -15.243 1.00 88.44 86 ASN A O 1
ATOM 692 N N . TYR A 1 87 ? 4.995 4.471 -13.904 1.00 90.94 87 TYR A N 1
ATOM 693 C CA . TYR A 1 87 ? 5.899 3.324 -13.876 1.00 90.94 87 TYR A CA 1
ATOM 694 C C . TYR A 1 87 ? 5.343 2.144 -14.679 1.00 90.94 87 TYR A C 1
ATOM 696 O O . TYR A 1 87 ? 6.013 1.633 -15.570 1.00 90.94 87 TYR A O 1
ATOM 704 N N . ASP A 1 88 ? 4.112 1.730 -14.375 1.00 92.62 88 ASP A N 1
ATOM 705 C CA . ASP A 1 88 ? 3.442 0.563 -14.939 1.00 92.62 88 ASP A CA 1
ATOM 706 C C . ASP A 1 88 ? 1.912 0.700 -14.767 1.00 92.62 88 ASP A C 1
ATOM 708 O O . ASP A 1 88 ? 1.379 0.656 -13.653 1.00 92.62 88 ASP A O 1
ATOM 712 N N . GLU A 1 89 ? 1.203 0.878 -15.886 1.00 92.69 89 GLU A N 1
ATOM 713 C CA . GLU A 1 89 ? -0.252 1.083 -15.924 1.00 92.69 89 GLU A CA 1
ATOM 714 C C . GLU A 1 89 ? -1.038 -0.150 -15.443 1.00 92.69 89 GLU A C 1
ATOM 716 O O . GLU A 1 89 ? -2.064 -0.011 -14.776 1.00 92.69 89 GLU A O 1
ATOM 721 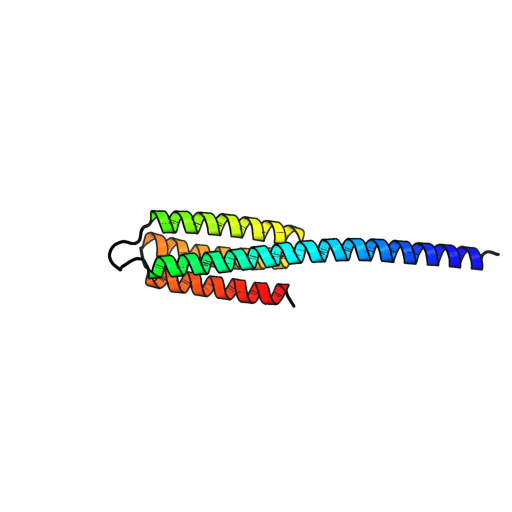N N . GLU A 1 90 ? -0.547 -1.365 -15.697 1.00 94.31 90 GLU A N 1
ATOM 722 C CA . GLU A 1 90 ? -1.215 -2.588 -15.239 1.00 94.31 90 GLU A CA 1
ATOM 723 C C . GLU A 1 90 ? -1.128 -2.711 -13.716 1.00 94.31 90 GLU A C 1
ATOM 725 O O . GLU A 1 90 ? -2.125 -2.992 -13.039 1.00 94.31 90 GLU A O 1
ATOM 730 N N . LYS A 1 91 ? 0.051 -2.417 -13.154 1.00 94.69 91 LYS A N 1
ATOM 731 C CA . LYS A 1 91 ? 0.249 -2.361 -11.699 1.00 94.69 91 LYS A CA 1
ATOM 732 C C . LYS A 1 91 ? -0.559 -1.236 -11.059 1.00 94.69 91 LYS A C 1
ATOM 734 O O . LYS A 1 91 ? -1.104 -1.420 -9.968 1.00 94.69 91 LYS A O 1
ATOM 739 N N . GLN A 1 92 ? -0.688 -0.094 -11.734 1.00 95.75 92 GLN A N 1
ATOM 740 C CA . GLN A 1 92 ? -1.567 0.990 -11.301 1.00 95.75 92 GLN A CA 1
ATOM 741 C C . GLN A 1 92 ? -3.019 0.519 -11.212 1.00 95.75 92 GLN A C 1
ATOM 743 O O . GLN A 1 92 ? -3.663 0.734 -10.181 1.00 95.75 92 GLN A O 1
ATOM 748 N N . GLN A 1 93 ? -3.519 -0.161 -12.244 1.00 95.38 93 GLN A N 1
ATOM 749 C CA . GLN A 1 93 ? -4.890 -0.655 -12.280 1.00 95.38 93 GLN A CA 1
ATOM 750 C C . GLN A 1 93 ? -5.132 -1.710 -11.195 1.00 95.38 93 GLN A C 1
ATOM 752 O O . GLN A 1 93 ? -6.170 -1.689 -10.526 1.00 95.38 93 GLN A O 1
ATOM 757 N N . PHE A 1 94 ? -4.172 -2.616 -10.983 1.00 95.50 94 PHE A N 1
ATOM 758 C CA . PHE A 1 94 ? -4.232 -3.601 -9.906 1.00 95.50 94 PHE A CA 1
ATOM 759 C C . PHE A 1 94 ? -4.333 -2.924 -8.534 1.00 95.50 94 PHE A C 1
ATOM 761 O O . PHE A 1 94 ? -5.251 -3.216 -7.763 1.00 95.50 94 PHE A O 1
ATOM 768 N N . TYR A 1 95 ? -3.425 -1.989 -8.241 1.00 96.44 95 TYR A N 1
ATOM 769 C CA . TYR A 1 95 ? -3.403 -1.278 -6.965 1.00 96.44 95 TYR A CA 1
ATOM 770 C C . TYR A 1 95 ? -4.674 -0.450 -6.748 1.00 96.44 95 TYR A C 1
ATOM 772 O O . TYR A 1 95 ? -5.242 -0.450 -5.655 1.00 96.44 95 TYR A O 1
ATOM 780 N N . HIS A 1 96 ? -5.169 0.205 -7.801 1.00 95.19 96 HIS A N 1
ATOM 781 C CA . HIS A 1 96 ? -6.431 0.930 -7.762 1.00 95.19 96 HIS A CA 1
ATOM 782 C C . HIS A 1 96 ? -7.592 0.008 -7.378 1.00 95.19 96 HIS A C 1
ATOM 784 O O . HIS A 1 96 ? -8.330 0.324 -6.449 1.00 95.19 96 HIS A O 1
ATOM 790 N N . ASN A 1 97 ? -7.718 -1.155 -8.024 1.00 96.06 97 ASN A N 1
ATOM 791 C CA . ASN A 1 97 ? -8.770 -2.126 -7.715 1.00 96.06 97 ASN A CA 1
ATOM 792 C C . ASN A 1 97 ? -8.689 -2.625 -6.265 1.00 96.06 97 ASN A C 1
ATOM 794 O O . ASN A 1 97 ? -9.718 -2.735 -5.597 1.00 96.06 97 ASN A O 1
ATOM 798 N N . LEU A 1 98 ? -7.473 -2.890 -5.775 1.00 96.56 98 LEU A N 1
ATOM 799 C CA . LEU A 1 98 ? -7.232 -3.311 -4.396 1.00 96.56 98 LEU A CA 1
ATOM 800 C C . LEU A 1 98 ? -7.711 -2.249 -3.391 1.00 96.56 98 LEU A C 1
ATOM 802 O O . LEU A 1 98 ? -8.421 -2.566 -2.433 1.00 96.56 98 LEU A O 1
ATOM 806 N N . TYR A 1 99 ? -7.360 -0.982 -3.621 1.00 95.44 99 TYR A N 1
ATOM 807 C CA . TYR A 1 99 ? -7.784 0.129 -2.769 1.00 95.44 99 TYR A CA 1
ATOM 808 C C . TYR A 1 99 ? -9.298 0.386 -2.845 1.00 95.44 99 TYR A C 1
ATOM 810 O O . TYR A 1 99 ? -9.950 0.654 -1.831 1.00 95.44 99 TYR A O 1
ATOM 818 N N . ASP A 1 100 ? -9.884 0.262 -4.034 1.00 95.19 100 ASP A N 1
ATOM 819 C CA . ASP A 1 100 ? -11.312 0.479 -4.250 1.00 95.19 100 ASP A CA 1
ATOM 820 C C . ASP A 1 100 ? -12.158 -0.606 -3.553 1.00 95.19 100 ASP A C 1
ATOM 822 O O . ASP A 1 100 ? -13.188 -0.309 -2.940 1.00 95.19 100 ASP A O 1
ATOM 826 N N . GLU A 1 101 ? -11.693 -1.863 -3.551 1.00 95.75 101 GLU A N 1
ATOM 827 C CA . GLU A 1 101 ? -12.291 -2.947 -2.762 1.00 95.75 101 GLU A CA 1
ATOM 828 C C . GLU A 1 101 ? -12.223 -2.661 -1.256 1.00 95.75 101 GLU A C 1
ATOM 830 O O . GLU A 1 101 ? -13.241 -2.773 -0.559 1.00 95.75 101 GLU A O 1
ATOM 835 N N . TYR A 1 102 ? -11.055 -2.240 -0.759 1.00 94.25 102 TYR A N 1
ATOM 836 C CA . TYR A 1 102 ? -10.886 -1.830 0.635 1.00 94.25 102 TYR A CA 1
ATOM 837 C C . TYR A 1 102 ? -11.899 -0.748 1.020 1.00 94.25 102 TYR A C 1
ATOM 839 O O . TYR A 1 102 ? -12.626 -0.910 2.001 1.00 94.25 102 TYR A O 1
ATOM 847 N N . LEU A 1 103 ? -12.035 0.316 0.222 1.00 92.12 103 LEU A N 1
ATOM 848 C CA . LEU A 1 103 ? -12.974 1.404 0.504 1.00 92.12 103 LEU A CA 1
ATOM 849 C C . LEU A 1 103 ? -14.435 0.942 0.544 1.00 92.12 103 LEU A C 1
ATOM 851 O O . LEU A 1 10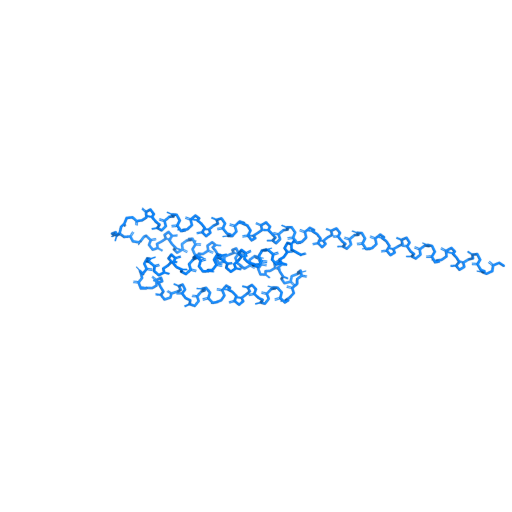3 ? -15.196 1.407 1.401 1.00 92.12 103 LEU A O 1
ATOM 855 N N . ARG A 1 104 ? -14.840 0.036 -0.355 1.00 93.69 104 ARG A N 1
ATOM 856 C CA . ARG A 1 104 ? -16.204 -0.522 -0.374 1.00 93.69 104 ARG A CA 1
ATOM 857 C C . ARG A 1 104 ? -16.522 -1.301 0.898 1.00 93.69 104 ARG A C 1
ATOM 859 O O . ARG A 1 104 ? -17.655 -1.231 1.370 1.00 93.69 104 ARG A O 1
ATOM 866 N N . LYS A 1 105 ? -15.544 -2.013 1.466 1.00 92.56 105 LYS A N 1
ATOM 867 C CA . LYS A 1 105 ? -15.698 -2.743 2.735 1.00 92.56 105 LYS A CA 1
ATOM 868 C C . LYS A 1 105 ? -15.602 -1.810 3.947 1.00 92.56 105 LYS A C 1
ATOM 870 O O . LYS A 1 105 ? -16.400 -1.924 4.878 1.00 92.56 105 LYS A O 1
ATOM 875 N N . PHE A 1 106 ? -14.656 -0.874 3.921 1.00 86.81 106 PHE A N 1
ATOM 876 C CA . PHE A 1 106 ? -14.318 0.004 5.039 1.00 86.81 106 PHE A CA 1
ATOM 877 C C . PHE A 1 106 ? -15.424 1.012 5.363 1.00 86.81 106 PHE A C 1
ATOM 879 O O . PHE A 1 106 ? -15.822 1.134 6.520 1.00 86.81 106 PHE A O 1
ATOM 886 N N . LYS A 1 107 ? -15.972 1.711 4.357 1.00 86.12 107 LYS A N 1
ATOM 887 C CA . LYS A 1 107 ? -17.013 2.741 4.555 1.00 86.12 107 LYS A CA 1
ATOM 888 C C . LYS A 1 107 ? -18.224 2.251 5.371 1.00 86.12 107 LYS A C 1
ATOM 890 O O . LYS A 1 107 ? -18.557 2.911 6.354 1.00 86.12 107 LYS A O 1
ATOM 895 N N . PRO A 1 108 ? -18.881 1.123 5.036 1.00 86.88 108 PRO A N 1
ATOM 896 C CA . PRO A 1 108 ? -20.022 0.643 5.813 1.00 86.88 108 PRO A CA 1
ATOM 897 C C . PRO A 1 108 ? -19.627 0.146 7.211 1.00 86.88 108 PRO A C 1
ATOM 899 O O . PRO A 1 108 ? -20.374 0.382 8.157 1.00 86.88 108 PRO A O 1
ATOM 902 N N . ALA A 1 109 ? -18.460 -0.493 7.375 1.00 84.50 109 ALA A N 1
ATOM 903 C CA . ALA A 1 109 ? -17.953 -0.865 8.702 1.00 84.50 109 ALA A CA 1
ATOM 904 C C . ALA A 1 109 ? -17.750 0.379 9.587 1.00 84.50 109 ALA A C 1
ATOM 906 O O . ALA A 1 109 ? -18.160 0.389 10.749 1.00 84.50 109 ALA A O 1
ATOM 907 N N . TYR A 1 110 ? -17.249 1.466 8.990 1.00 77.44 110 TYR A N 1
ATOM 908 C CA . TYR A 1 110 ? -17.093 2.760 9.647 1.00 77.44 110 TYR A CA 1
ATOM 909 C C . TYR A 1 110 ? -18.394 3.416 10.053 1.00 77.44 110 TYR A C 1
ATOM 911 O O . TYR A 1 110 ? -18.536 3.839 11.202 1.00 77.44 110 TYR A O 1
ATOM 919 N N . SER A 1 111 ? -19.369 3.465 9.152 1.00 81.12 111 SER A N 1
ATOM 920 C CA . SER A 1 111 ? -20.684 4.015 9.472 1.00 81.12 111 SER A CA 1
ATOM 921 C C . SER A 1 111 ? -21.366 3.255 10.614 1.00 81.12 111 SER A C 1
ATOM 923 O O . SER A 1 111 ? -21.999 3.885 11.463 1.00 81.12 111 SER A O 1
ATOM 925 N N . ASN A 1 112 ? -21.182 1.934 10.674 1.00 82.69 112 ASN A N 1
ATOM 926 C CA . ASN A 1 112 ? -21.797 1.069 11.682 1.00 82.69 112 ASN A CA 1
ATOM 927 C C . ASN A 1 112 ? -21.022 1.009 13.010 1.00 82.69 112 ASN A C 1
ATOM 929 O O . ASN A 1 112 ? -21.574 0.542 14.002 1.00 82.69 112 ASN A O 1
ATOM 933 N N . GLY A 1 113 ? -19.774 1.492 13.052 1.00 76.94 113 GLY A N 1
ATOM 934 C CA . GLY A 1 113 ? -18.928 1.445 14.250 1.00 76.94 113 GLY A CA 1
ATOM 935 C C . GLY A 1 113 ? -18.460 0.035 14.627 1.00 76.94 113 GLY A C 1
ATOM 936 O O . GLY A 1 113 ? -18.222 -0.228 15.802 1.00 76.94 113 GLY A O 1
ATOM 937 N N . ASP A 1 114 ? -18.348 -0.866 13.651 1.00 83.94 114 ASP A N 1
ATOM 938 C CA . ASP A 1 114 ? -17.998 -2.274 13.861 1.00 83.94 114 ASP A CA 1
ATOM 939 C C . ASP A 1 114 ? -16.470 -2.457 13.935 1.00 83.94 114 ASP A C 1
ATOM 941 O O . ASP A 1 114 ? -15.791 -2.611 12.917 1.00 83.94 114 ASP A O 1
ATOM 945 N N . ILE A 1 115 ? -15.932 -2.382 15.160 1.00 78.81 115 ILE A N 1
ATOM 946 C CA . ILE A 1 115 ? -14.488 -2.433 15.465 1.00 78.81 115 ILE A CA 1
ATOM 947 C C . ILE A 1 115 ? -13.841 -3.725 14.969 1.00 78.81 115 ILE A C 1
ATOM 949 O O . ILE A 1 115 ? -12.774 -3.698 14.356 1.00 78.81 115 ILE A O 1
ATOM 953 N N . GLU A 1 116 ? -14.492 -4.857 15.201 1.00 83.38 116 GLU A N 1
ATOM 954 C CA . GLU A 1 116 ? -13.951 -6.158 14.814 1.00 83.38 116 GLU A CA 1
ATOM 955 C C . GLU A 1 116 ? -13.903 -6.300 13.296 1.00 83.38 116 GLU A C 1
ATOM 957 O O . GLU A 1 116 ? -12.893 -6.724 12.729 1.00 83.38 116 GLU A O 1
ATOM 962 N N . LYS A 1 117 ? -14.945 -5.834 12.603 1.00 88.00 117 LYS A N 1
ATOM 963 C CA . LYS A 1 117 ? -14.945 -5.810 11.143 1.00 88.00 117 LYS A CA 1
ATOM 964 C C . LYS A 1 117 ? -13.874 -4.882 10.575 1.00 88.00 117 LYS A C 1
ATOM 966 O O . LYS A 1 117 ? -13.291 -5.208 9.543 1.00 88.00 117 LYS A O 1
ATOM 971 N N . PHE A 1 118 ? -13.570 -3.764 11.234 1.00 82.06 118 PHE A N 1
ATOM 972 C CA . PHE A 1 118 ? -12.462 -2.904 10.818 1.00 82.06 118 PHE A CA 1
ATOM 973 C C . PHE A 1 118 ? -11.116 -3.609 10.842 1.00 82.06 118 PHE A C 1
ATOM 975 O O . PHE A 1 118 ? -10.379 -3.512 9.862 1.00 82.06 118 PHE A O 1
ATOM 982 N N . LYS A 1 119 ? -10.808 -4.319 11.932 1.00 85.75 119 LYS A N 1
ATOM 983 C CA . LYS A 1 119 ? -9.543 -5.050 12.076 1.00 85.75 119 LYS A CA 1
ATOM 984 C C . LYS A 1 119 ? -9.362 -6.043 10.931 1.00 85.75 119 LYS A C 1
ATOM 986 O O . LYS A 1 119 ? -8.319 -6.053 10.286 1.00 85.75 119 LYS A O 1
ATOM 991 N N . VAL A 1 120 ? -10.411 -6.808 10.622 1.00 92.06 120 VAL A N 1
ATOM 992 C CA . VAL A 1 120 ? -10.394 -7.779 9.517 1.00 92.06 120 VAL A CA 1
ATOM 993 C C . VAL A 1 120 ? -10.167 -7.090 8.168 1.00 92.06 120 VAL A C 1
ATOM 995 O O . VAL A 1 120 ? -9.322 -7.533 7.397 1.00 92.06 120 VAL A O 1
ATOM 998 N N . ILE A 1 121 ? -10.870 -5.988 7.887 1.00 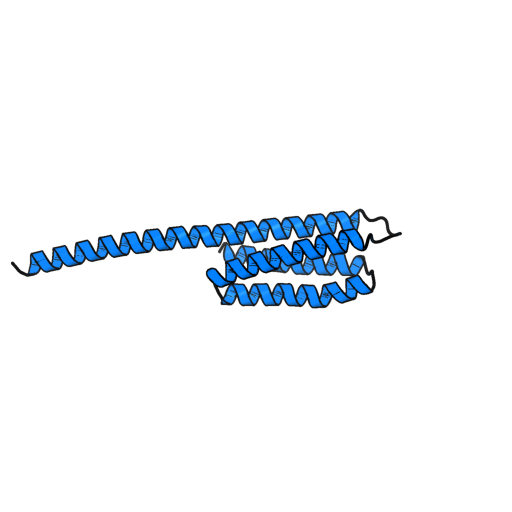92.44 121 ILE A N 1
ATOM 999 C CA . ILE A 1 121 ? -10.745 -5.264 6.610 1.00 92.44 121 ILE A CA 1
ATOM 1000 C C . ILE A 1 121 ? -9.341 -4.672 6.424 1.00 92.44 121 ILE A C 1
ATOM 1002 O O . ILE A 1 121 ? -8.789 -4.748 5.326 1.00 92.44 121 ILE A O 1
ATOM 1006 N N . ILE A 1 122 ? -8.771 -4.074 7.475 1.00 90.38 122 ILE A N 1
ATOM 1007 C CA . ILE A 1 122 ? -7.421 -3.494 7.440 1.00 90.38 122 ILE A CA 1
ATOM 1008 C C . ILE A 1 122 ? -6.383 -4.592 7.196 1.00 90.38 122 ILE A C 1
ATOM 1010 O O . ILE A 1 122 ? -5.530 -4.438 6.327 1.00 90.38 122 ILE A O 1
ATOM 1014 N N . GLU A 1 123 ? -6.499 -5.721 7.895 1.00 94.12 123 GLU A N 1
ATOM 1015 C CA . GLU A 1 123 ? -5.588 -6.857 7.753 1.00 94.12 123 GLU A CA 1
ATOM 1016 C C . GLU A 1 123 ? -5.674 -7.508 6.357 1.00 94.12 123 GLU A C 1
ATOM 1018 O O . GLU A 1 123 ? -4.647 -7.839 5.762 1.00 94.12 123 GLU A O 1
ATOM 1023 N N . GLU A 1 124 ? -6.879 -7.666 5.794 1.00 96.00 124 GLU A N 1
ATOM 1024 C CA . GLU A 1 124 ? -7.071 -8.143 4.415 1.00 96.00 124 GLU A CA 1
ATOM 1025 C C . GLU A 1 124 ? -6.409 -7.210 3.394 1.00 96.00 124 GLU A C 1
ATOM 1027 O O . GLU A 1 124 ? -5.689 -7.667 2.503 1.00 96.00 124 GLU A O 1
ATOM 1032 N N . TYR A 1 125 ? -6.631 -5.900 3.533 1.00 95.88 125 TYR A N 1
ATOM 1033 C CA . TYR A 1 125 ? -6.052 -4.901 2.639 1.00 95.88 125 TYR A CA 1
ATOM 1034 C C . TYR A 1 125 ? -4.524 -4.865 2.746 1.00 95.88 125 TYR A C 1
ATOM 1036 O O . TYR A 1 125 ? -3.840 -4.900 1.720 1.00 95.88 125 TYR A O 1
ATOM 1044 N N . LYS A 1 126 ? -3.981 -4.898 3.970 1.00 96.19 126 LYS A N 1
ATOM 1045 C CA . LYS A 1 126 ? -2.537 -4.960 4.225 1.00 96.19 126 LYS A CA 1
ATOM 1046 C C . LYS A 1 126 ? -1.901 -6.171 3.547 1.00 96.19 126 LYS A C 1
ATOM 1048 O O . LYS A 1 126 ? -0.942 -6.002 2.801 1.00 96.19 126 LYS A O 1
ATOM 1053 N N . LYS A 1 127 ? -2.477 -7.370 3.699 1.00 97.44 127 LYS A N 1
ATOM 1054 C CA . LYS A 1 127 ? -1.999 -8.585 3.007 1.00 97.44 127 LYS A CA 1
ATOM 1055 C C . LYS A 1 127 ? -2.003 -8.440 1.488 1.00 97.44 127 LYS A C 1
ATOM 1057 O O . LYS A 1 127 ? -1.102 -8.942 0.815 1.00 97.44 127 LYS A O 1
ATOM 1062 N N . GLY A 1 128 ? -3.010 -7.762 0.938 1.00 97.25 128 GLY A N 1
ATOM 1063 C CA . GLY A 1 128 ? -3.059 -7.426 -0.482 1.00 97.25 128 GLY A CA 1
ATOM 1064 C C . GLY A 1 128 ? -1.887 -6.541 -0.909 1.00 97.25 128 GLY A C 1
ATOM 1065 O O . GLY A 1 128 ? -1.230 -6.843 -1.905 1.00 97.25 128 GLY A O 1
ATOM 1066 N N . ILE A 1 129 ? -1.581 -5.502 -0.126 1.00 97.19 129 ILE A N 1
ATOM 1067 C CA . ILE A 1 129 ? -0.450 -4.598 -0.379 1.00 97.19 129 ILE A CA 1
ATOM 1068 C C . ILE A 1 129 ? 0.884 -5.332 -0.224 1.00 97.19 129 ILE A C 1
ATOM 1070 O O . ILE A 1 129 ? 1.755 -5.172 -1.067 1.00 97.19 129 ILE A O 1
ATOM 1074 N N . GLU A 1 130 ? 1.054 -6.170 0.798 1.00 97.56 130 GLU A N 1
ATOM 1075 C CA . GLU A 1 130 ? 2.272 -6.967 1.000 1.00 97.56 130 GLU A CA 1
ATOM 1076 C C . GLU A 1 130 ? 2.524 -7.939 -0.156 1.00 97.56 130 GLU A C 1
ATOM 1078 O O . GLU A 1 130 ? 3.662 -8.125 -0.590 1.00 97.56 130 GLU A O 1
ATOM 1083 N N . LYS A 1 131 ? 1.463 -8.573 -0.671 1.00 96.88 131 LYS A N 1
ATOM 1084 C CA . LYS A 1 131 ? 1.563 -9.437 -1.849 1.00 96.88 131 LYS A CA 1
ATOM 1085 C C . LYS A 1 131 ? 1.970 -8.633 -3.083 1.00 96.88 131 LYS A C 1
ATOM 1087 O O . LYS A 1 131 ? 2.824 -9.086 -3.835 1.00 96.88 131 LYS A O 1
ATOM 1092 N N . PHE A 1 132 ? 1.376 -7.458 -3.269 1.00 96.62 132 PHE A N 1
ATOM 1093 C CA . PHE A 1 132 ? 1.705 -6.559 -4.370 1.00 96.62 132 PHE A CA 1
ATOM 1094 C C . PHE A 1 132 ? 3.132 -6.007 -4.277 1.00 96.62 132 PHE A C 1
ATOM 1096 O O . PHE A 1 132 ? 3.840 -5.958 -5.272 1.00 96.62 132 PHE A O 1
ATOM 1103 N N . LEU A 1 133 ? 3.593 -5.663 -3.075 1.00 96.62 133 LEU A N 1
ATOM 1104 C CA . LEU A 1 133 ? 4.965 -5.231 -2.824 1.00 96.62 133 LEU A CA 1
ATOM 1105 C C . LEU A 1 133 ? 5.971 -6.306 -3.255 1.00 96.62 133 LEU A C 1
ATOM 1107 O O . LEU A 1 133 ? 6.920 -5.996 -3.965 1.00 96.62 133 LEU A O 1
ATOM 1111 N N . LYS A 1 134 ? 5.728 -7.570 -2.889 1.00 94.81 134 LYS A N 1
ATOM 1112 C CA . LYS A 1 134 ? 6.576 -8.694 -3.317 1.00 94.81 134 LYS A CA 1
ATOM 1113 C C . LYS A 1 134 ? 6.595 -8.871 -4.834 1.00 94.81 134 LYS A C 1
ATOM 1115 O O . LYS A 1 134 ? 7.635 -9.222 -5.372 1.00 94.81 134 LYS A O 1
ATOM 1120 N N . ASP A 1 135 ? 5.464 -8.645 -5.499 1.00 93.50 135 ASP A N 1
ATOM 1121 C CA . ASP A 1 135 ? 5.350 -8.706 -6.962 1.00 93.50 135 ASP A CA 1
ATOM 1122 C C . ASP A 1 135 ? 6.142 -7.587 -7.658 1.00 93.50 135 ASP A C 1
ATOM 1124 O O . ASP A 1 135 ? 6.688 -7.803 -8.730 1.00 93.50 135 ASP A O 1
ATOM 1128 N N . ILE A 1 136 ? 6.261 -6.411 -7.033 1.00 90.50 136 ILE A N 1
ATOM 1129 C CA . ILE A 1 136 ? 7.114 -5.323 -7.537 1.00 90.50 136 ILE A CA 1
ATOM 1130 C C . ILE A 1 136 ? 8.599 -5.610 -7.308 1.00 90.50 136 ILE A C 1
ATOM 1132 O O . ILE A 1 136 ? 9.410 -5.268 -8.156 1.00 90.50 136 ILE A O 1
ATOM 1136 N N . GLU A 1 137 ? 8.953 -6.206 -6.168 1.00 87.12 137 GLU A N 1
ATOM 1137 C CA . GLU A 1 137 ? 10.345 -6.509 -5.802 1.00 87.12 137 GLU A CA 1
ATOM 1138 C C . GLU A 1 137 ? 10.916 -7.770 -6.505 1.00 87.12 137 GLU A C 1
ATOM 1140 O O . GLU A 1 137 ? 12.098 -8.069 -6.309 1.00 87.12 137 GLU A O 1
ATOM 1145 N N . THR A 1 138 ? 10.110 -8.524 -7.274 1.00 78.88 138 THR A N 1
ATOM 1146 C CA . THR A 1 138 ? 10.503 -9.771 -7.978 1.00 78.88 138 THR A CA 1
ATOM 1147 C C . THR A 1 138 ? 10.755 -9.535 -9.464 1.00 78.88 138 THR A C 1
ATOM 1149 O O . THR A 1 138 ? 11.773 -10.066 -9.969 1.00 78.88 138 THR A O 1
#

Sequence (138 aa):
MKVKSYLLILVVFMIVASILFGVYSYYNNKAEQEIVNSLKIHIDSLDELQSRIEKIDDKKLNKEEISLASTLLTKQSYMIGTQLANYDEEKQQFYHNLYDEYLRKFKPAYSNGDIEKFKVIIEEYKKGIEKFLKDIET

Organism: NCBI:txid462910

Secondary structure (DSSP, 8-state):
-HHHHHHHHHHHHHHHHHHHHHHHHHHHHHHHHHHHHHHHHHHHHHHHHHHHHHHS-TT---HHHHHHHHHHHHHHHHHHHHHHHTT-HHHHHHHHHHHHHHHHHHHHHHHHT-HHHHHHHHHHHHHHHHHHHHHH--